Protein AF-A0A3D5E026-F1 (afdb_monomer)

Radius of gyration: 14.44 Å; Cα contacts (8 Å, |Δi|>4): 21; chains: 1; bounding box: 38×19×31 Å

Mean predicted aligned error: 4.32 Å

Sequence (40 aa):
MTNHTATLITVAPTGAESEKSAVPALPVTLDELVTTAKEC

Structure (mmCIF, N/CA/C/O backbone):
data_AF-A0A3D5E026-F1
#
_entry.id   AF-A0A3D5E026-F1
#
loop_
_atom_site.group_PDB
_atom_site.id
_atom_site.type_symbol
_atom_site.label_atom_id
_atom_site.label_alt_id
_atom_site.label_comp_id
_atom_site.label_asym_id
_atom_site.label_entity_id
_atom_site.label_seq_id
_atom_site.pdbx_PDB_ins_code
_atom_site.Cartn_x
_atom_site.Cartn_y
_atom_site.Cartn_z
_atom_site.occupancy
_atom_site.B_iso_or_equiv
_atom_site.auth_seq_id
_atom_site.auth_comp_id
_atom_site.auth_asym_id
_atom_site.auth_atom_id
_atom_site.pdbx_PDB_model_num
ATOM 1 N N . MET A 1 1 ? -20.165 13.950 21.339 1.00 54.28 1 MET A N 1
ATOM 2 C CA . MET A 1 1 ? -18.779 14.144 20.865 1.00 54.28 1 MET A CA 1
ATOM 3 C C . MET A 1 1 ? -17.854 13.964 22.053 1.00 54.28 1 MET A C 1
ATOM 5 O O . MET A 1 1 ? -17.733 14.869 22.865 1.00 54.28 1 MET A O 1
ATOM 9 N N . THR A 1 2 ? -17.294 12.773 22.236 1.00 67.50 2 THR A N 1
ATOM 10 C CA . THR A 1 2 ? -16.241 12.552 23.233 1.00 67.50 2 THR A CA 1
ATOM 11 C C . THR A 1 2 ? -14.918 12.978 22.603 1.00 67.50 2 THR A C 1
ATOM 13 O O . THR A 1 2 ? -14.541 12.414 21.578 1.00 67.50 2 THR A O 1
ATOM 16 N N . ASN A 1 3 ? -14.241 13.980 23.171 1.00 73.94 3 ASN A N 1
ATOM 17 C CA . ASN A 1 3 ? -12.889 14.373 22.761 1.00 73.94 3 ASN A CA 1
ATOM 18 C C . ASN A 1 3 ? -11.918 13.238 23.109 1.00 73.94 3 ASN A C 1
ATOM 20 O O . ASN A 1 3 ? -11.363 13.194 24.204 1.00 73.94 3 ASN A O 1
ATOM 24 N N . HIS A 1 4 ? -11.750 12.292 22.190 1.00 74.25 4 HIS A N 1
ATOM 25 C CA . HIS A 1 4 ? -10.646 11.352 22.241 1.00 74.25 4 HIS A CA 1
ATOM 26 C C . HIS A 1 4 ? -9.441 12.059 21.622 1.00 74.25 4 HIS A C 1
ATOM 28 O O . HIS A 1 4 ? -9.455 12.366 20.430 1.00 74.25 4 HIS A O 1
ATOM 34 N N . THR A 1 5 ? -8.431 12.384 22.429 1.00 85.06 5 THR A N 1
ATOM 35 C CA . THR A 1 5 ? -7.160 12.906 21.916 1.00 85.06 5 THR A CA 1
ATOM 36 C C . THR A 1 5 ? -6.460 11.769 21.176 1.00 85.06 5 THR A C 1
ATOM 38 O O . THR A 1 5 ? -5.748 10.976 21.782 1.00 85.06 5 THR A O 1
ATOM 41 N N . ALA A 1 6 ? -6.732 11.644 19.879 1.00 88.69 6 ALA A N 1
ATOM 42 C CA . ALA A 1 6 ? -6.102 10.667 19.005 1.00 88.69 6 ALA A CA 1
ATOM 43 C C . ALA A 1 6 ? -4.928 11.312 18.258 1.00 88.69 6 ALA A C 1
ATOM 45 O O . ALA A 1 6 ? -5.021 12.453 17.801 1.00 88.69 6 ALA A O 1
ATOM 46 N N . THR A 1 7 ? -3.831 10.573 18.119 1.00 92.94 7 THR A N 1
ATOM 47 C CA . THR A 1 7 ? -2.698 10.975 17.281 1.00 92.94 7 THR A CA 1
ATOM 48 C C . THR A 1 7 ? -2.984 10.580 15.837 1.00 92.94 7 THR A C 1
ATOM 50 O O . THR A 1 7 ? -3.193 9.405 15.551 1.00 92.94 7 THR A O 1
ATOM 53 N N . LEU A 1 8 ? -2.982 11.551 14.922 1.00 94.19 8 LEU A N 1
ATO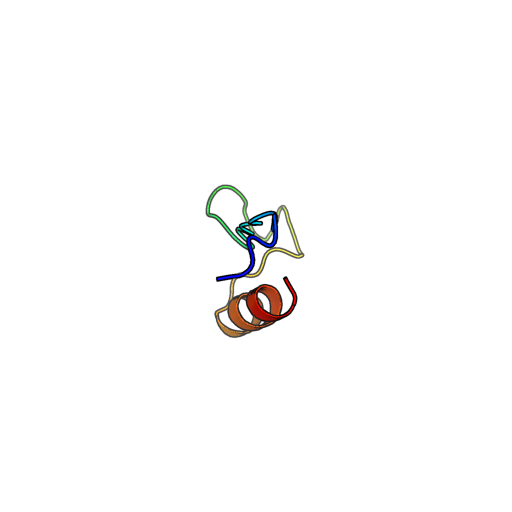M 54 C CA . LEU A 1 8 ? -3.021 11.277 13.487 1.00 94.19 8 LEU A CA 1
ATOM 55 C C . LEU A 1 8 ? -1.620 10.879 13.012 1.00 9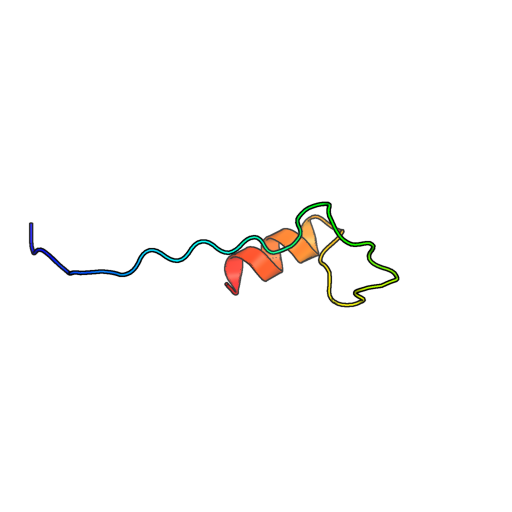4.19 8 LEU A C 1
ATOM 57 O O . LEU A 1 8 ? -0.669 11.636 13.203 1.00 94.19 8 LEU A O 1
ATOM 61 N N . ILE A 1 9 ? -1.510 9.715 12.376 1.00 95.69 9 ILE A N 1
ATOM 62 C CA . ILE A 1 9 ? -0.272 9.225 11.768 1.00 95.69 9 ILE A CA 1
ATOM 63 C C . ILE A 1 9 ? -0.509 9.097 10.263 1.00 95.69 9 ILE A C 1
ATOM 65 O O . ILE A 1 9 ? -1.466 8.453 9.841 1.00 95.69 9 ILE A O 1
ATOM 69 N N . THR A 1 10 ? 0.365 9.707 9.464 1.00 96.12 10 THR A N 1
ATOM 70 C CA . THR A 1 10 ? 0.372 9.567 8.003 1.00 96.12 10 THR A CA 1
ATOM 71 C C . THR A 1 10 ? 1.580 8.735 7.604 1.00 96.12 10 THR A C 1
ATOM 73 O O . THR A 1 10 ? 2.700 9.058 8.000 1.00 96.12 10 THR A O 1
ATOM 76 N N . VAL A 1 11 ? 1.368 7.701 6.794 1.00 97.44 11 VAL A N 1
ATOM 77 C CA . VAL A 1 11 ? 2.445 6.857 6.265 1.00 97.44 11 VAL A CA 1
ATOM 78 C C . VAL A 1 11 ? 2.519 7.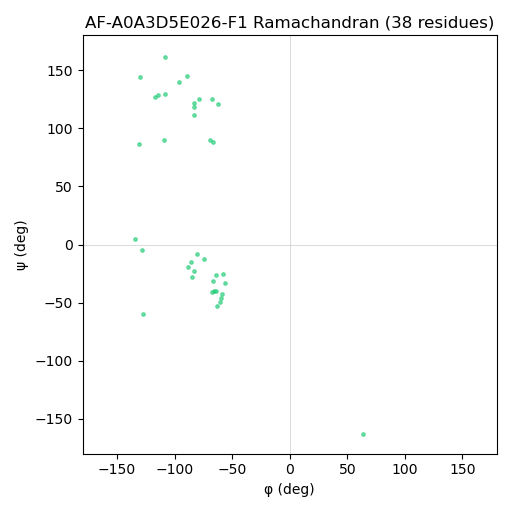032 4.751 1.00 97.44 11 VAL A C 1
ATOM 80 O O . VAL A 1 11 ? 1.507 6.933 4.062 1.00 97.44 11 VAL A O 1
ATOM 83 N N . ALA A 1 12 ? 3.718 7.315 4.236 1.00 96.69 12 ALA A N 1
ATOM 84 C CA . ALA A 1 12 ? 4.005 7.428 2.807 1.00 96.69 12 ALA A CA 1
ATOM 85 C C . ALA A 1 12 ? 4.852 6.215 2.369 1.00 96.69 12 ALA A C 1
ATOM 87 O O . ALA A 1 12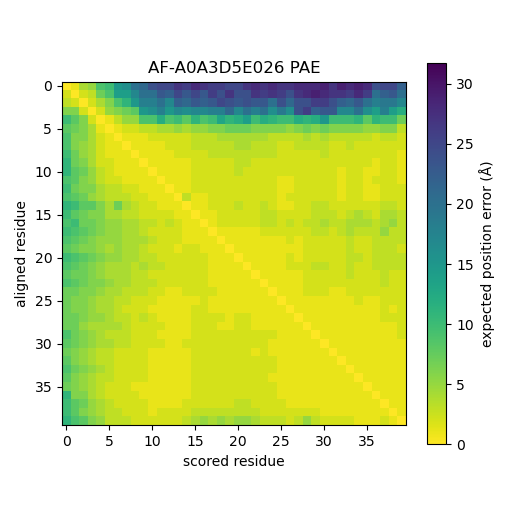 ?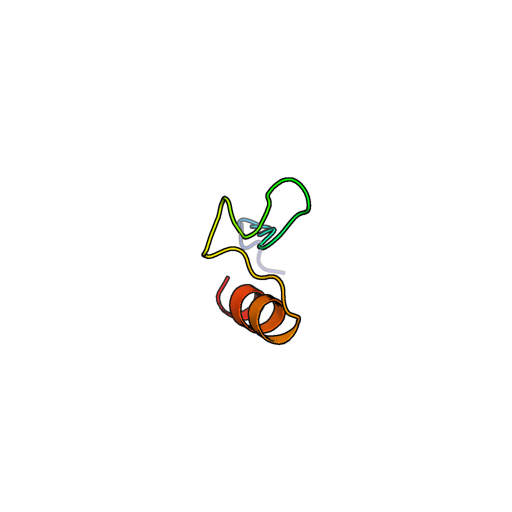 6.076 6.269 2.458 1.00 96.69 12 ALA A O 1
ATOM 88 N N . PRO A 1 13 ? 4.225 5.101 1.946 1.00 96.12 13 PRO A N 1
ATOM 89 C CA . PRO A 1 13 ? 4.912 3.812 1.810 1.00 96.12 13 PRO A CA 1
ATOM 90 C C . PRO A 1 13 ? 5.849 3.683 0.596 1.00 96.12 13 PRO A C 1
ATOM 92 O O . PRO A 1 13 ? 6.610 2.725 0.542 1.00 96.12 13 PRO A O 1
ATOM 95 N N . THR A 1 14 ? 5.808 4.608 -0.374 1.00 96.62 14 THR A N 1
ATOM 96 C CA . THR A 1 14 ? 6.662 4.560 -1.581 1.00 96.62 14 THR A CA 1
ATOM 97 C C . THR A 1 14 ? 7.438 5.855 -1.824 1.00 96.62 14 THR A C 1
ATOM 99 O O . THR A 1 14 ? 8.662 5.838 -1.835 1.00 96.62 14 THR A O 1
ATOM 102 N N . GLY A 1 15 ? 6.758 6.991 -2.007 1.00 95.81 15 GLY A N 1
ATOM 103 C CA . GLY A 1 15 ? 7.424 8.218 -2.460 1.00 95.81 15 GLY A CA 1
ATOM 104 C C . GLY A 1 15 ? 8.028 8.089 -3.869 1.00 95.81 15 GLY A C 1
ATOM 105 O O . GLY A 1 15 ? 7.658 7.194 -4.633 1.00 95.81 15 GLY A O 1
ATOM 106 N N . ALA A 1 16 ? 8.930 9.009 -4.214 1.00 95.81 16 ALA A N 1
ATOM 107 C CA . ALA A 1 16 ? 9.650 9.070 -5.496 1.00 95.81 16 ALA A CA 1
ATOM 108 C C . ALA A 1 16 ? 11.161 9.342 -5.330 1.00 95.81 16 ALA A C 1
ATOM 110 O O . ALA A 1 16 ? 11.881 9.548 -6.303 1.00 95.81 16 ALA A O 1
ATOM 111 N N . GLU A 1 17 ? 11.646 9.383 -4.093 1.00 97.62 17 GLU A N 1
ATOM 112 C CA . GLU A 1 17 ? 12.996 9.804 -3.733 1.00 97.62 17 GLU A CA 1
ATOM 113 C C . GLU A 1 17 ? 14.020 8.661 -3.809 1.00 97.62 17 GLU A C 1
ATOM 115 O O . GLU A 1 17 ? 15.223 8.912 -3.761 1.00 97.62 17 GLU A O 1
ATOM 120 N N . SER A 1 18 ? 13.565 7.405 -3.876 1.00 96.62 18 SER A N 1
ATOM 121 C CA . SER A 1 18 ? 14.408 6.205 -3.836 1.00 96.62 18 SER A CA 1
ATOM 122 C C . SER A 1 18 ? 14.088 5.236 -4.967 1.00 96.62 18 SER A C 1
ATOM 124 O O . SER A 1 18 ? 12.933 5.031 -5.324 1.00 96.62 18 SER A O 1
ATOM 126 N N . GLU A 1 19 ? 15.129 4.583 -5.476 1.00 97.25 19 GLU A N 1
ATOM 127 C CA . GLU A 1 19 ? 15.018 3.524 -6.478 1.00 97.25 19 GLU A CA 1
ATOM 128 C C . GLU A 1 19 ? 14.862 2.148 -5.816 1.00 97.25 19 GLU A C 1
ATOM 130 O O . GLU A 1 19 ? 15.507 1.848 -4.804 1.00 97.25 19 GLU A O 1
ATOM 135 N N . LYS A 1 20 ? 14.084 1.252 -6.436 1.00 96.50 20 LYS A N 1
ATOM 136 C CA . LYS A 1 20 ? 13.885 -0.137 -5.965 1.00 96.50 20 LYS A CA 1
ATOM 137 C C . LYS A 1 20 ? 15.193 -0.911 -5.806 1.00 96.50 20 LYS A C 1
ATOM 139 O O . LYS A 1 20 ? 15.313 -1.759 -4.927 1.00 96.50 20 LYS A O 1
ATOM 144 N N . SER A 1 21 ? 16.179 -0.627 -6.654 1.00 97.69 21 SER A N 1
ATOM 145 C CA . SER A 1 21 ? 17.501 -1.257 -6.594 1.00 97.69 21 SER A CA 1
ATOM 146 C C . SER A 1 21 ? 18.283 -0.874 -5.334 1.00 97.69 21 SER A C 1
ATOM 148 O O . SER A 1 21 ? 19.050 -1.690 -4.828 1.00 97.69 21 SER A O 1
ATOM 150 N N . ALA A 1 22 ? 18.070 0.338 -4.814 1.00 97.88 22 ALA A N 1
ATOM 151 C CA . ALA A 1 22 ? 18.679 0.816 -3.577 1.00 97.88 22 ALA A CA 1
ATOM 152 C C . ALA A 1 22 ? 17.884 0.381 -2.335 1.00 97.88 22 ALA A C 1
ATOM 154 O O . ALA A 1 22 ? 18.467 0.200 -1.266 1.00 97.88 22 ALA A O 1
ATOM 155 N N . VAL A 1 23 ? 16.567 0.183 -2.474 1.00 97.94 23 VAL A N 1
ATOM 156 C CA . VAL A 1 23 ? 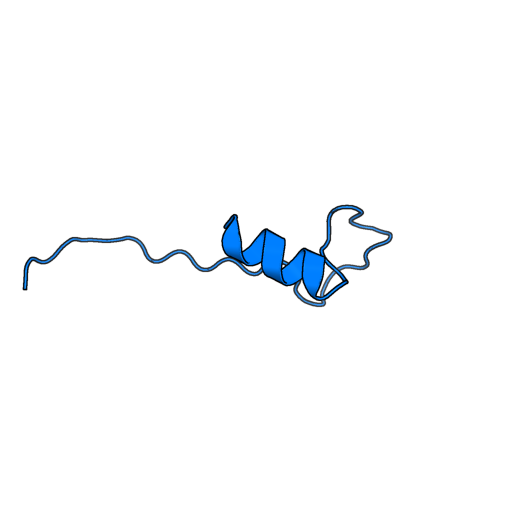15.662 -0.213 -1.386 1.00 97.94 23 VAL A CA 1
ATOM 157 C C . VAL A 1 23 ? 14.794 -1.398 -1.837 1.00 97.94 23 VAL A C 1
ATOM 159 O O . VAL A 1 23 ? 13.669 -1.201 -2.295 1.00 97.94 23 VAL A O 1
ATOM 162 N N . PRO A 1 24 ? 15.266 -2.654 -1.694 1.00 97.06 24 PRO A N 1
ATOM 163 C CA . PRO A 1 24 ? 14.560 -3.830 -2.220 1.00 97.06 24 PRO A CA 1
ATOM 164 C C . PRO A 1 24 ? 13.132 -4.021 -1.689 1.00 97.06 24 PRO A C 1
ATOM 166 O O . PRO A 1 24 ? 12.297 -4.618 -2.366 1.00 97.06 24 PRO A O 1
ATOM 169 N N . ALA A 1 25 ? 12.827 -3.493 -0.502 1.00 96.31 25 ALA A N 1
ATOM 170 C CA . ALA A 1 25 ? 11.496 -3.548 0.099 1.00 96.31 25 ALA A CA 1
ATOM 171 C C . ALA A 1 25 ? 10.513 -2.484 -0.435 1.00 96.31 25 ALA A C 1
ATOM 173 O O . ALA A 1 25 ? 9.333 -2.557 -0.116 1.00 96.31 25 ALA A O 1
ATOM 174 N N . LEU A 1 26 ? 10.963 -1.513 -1.241 1.00 98.12 26 LEU A N 1
ATOM 175 C CA . LEU A 1 26 ? 10.125 -0.417 -1.738 1.00 98.12 26 LEU A CA 1
ATOM 176 C C . LEU A 1 26 ? 8.971 -0.956 -2.608 1.00 98.12 26 LEU A C 1
ATOM 178 O O . LEU A 1 26 ? 9.259 -1.621 -3.605 1.00 98.12 26 LEU A O 1
ATOM 182 N N . PRO A 1 27 ? 7.691 -0.715 -2.289 1.00 98.06 27 PRO A N 1
ATOM 183 C CA . PRO A 1 27 ? 6.591 -1.156 -3.142 1.00 98.06 27 PRO A CA 1
ATOM 184 C C . PRO A 1 27 ? 6.619 -0.384 -4.468 1.00 98.06 27 PRO A C 1
ATOM 186 O O . PRO A 1 27 ? 6.632 0.842 -4.468 1.00 98.06 27 PRO A O 1
ATOM 189 N N . VAL A 1 28 ? 6.641 -1.089 -5.602 1.00 97.75 28 VAL A N 1
ATOM 190 C CA . VAL A 1 28 ? 6.725 -0.475 -6.948 1.00 97.75 28 VAL A CA 1
ATOM 191 C C . VAL A 1 28 ? 5.645 -0.964 -7.907 1.00 97.75 28 VAL A C 1
ATOM 193 O O . VAL A 1 28 ? 5.511 -0.453 -9.018 1.00 97.75 28 VAL A O 1
ATOM 196 N N . THR A 1 29 ? 4.844 -1.932 -7.476 1.00 98.00 29 THR A N 1
ATOM 197 C CA . THR A 1 29 ? 3.622 -2.361 -8.156 1.00 98.00 29 THR A CA 1
ATOM 198 C C . THR A 1 29 ? 2.386 -1.919 -7.376 1.00 98.00 29 THR A C 1
ATOM 200 O O . THR A 1 29 ? 2.449 -1.618 -6.183 1.00 98.00 29 THR A O 1
ATOM 203 N N . LEU A 1 30 ? 1.234 -1.890 -8.050 1.00 98.56 30 LEU A N 1
ATOM 204 C 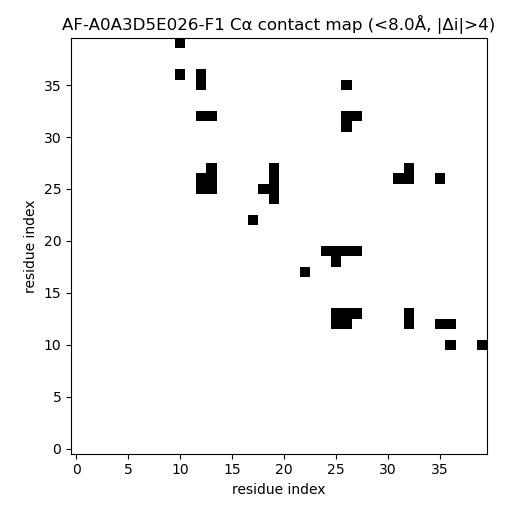CA . LEU A 1 30 ? -0.029 -1.511 -7.411 1.00 98.56 30 LEU A CA 1
ATOM 205 C C . LEU A 1 30 ? -0.437 -2.491 -6.306 1.00 98.56 30 LEU A C 1
ATOM 207 O O . LEU A 1 30 ? -0.885 -2.051 -5.251 1.00 98.56 30 LE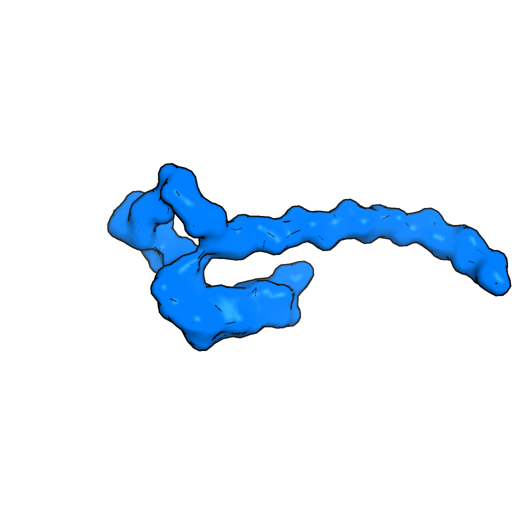U A O 1
ATOM 211 N N . ASP A 1 31 ? -0.243 -3.793 -6.517 1.00 98.62 31 ASP A N 1
ATOM 212 C CA . ASP A 1 31 ? -0.612 -4.811 -5.528 1.00 98.62 31 ASP A CA 1
ATOM 213 C C . ASP A 1 31 ? 0.257 -4.718 -4.267 1.00 98.62 31 ASP A C 1
ATOM 215 O O . ASP A 1 31 ? -0.267 -4.793 -3.153 1.00 98.62 31 ASP A O 1
ATOM 219 N N . GLU A 1 32 ? 1.566 -4.482 -4.425 1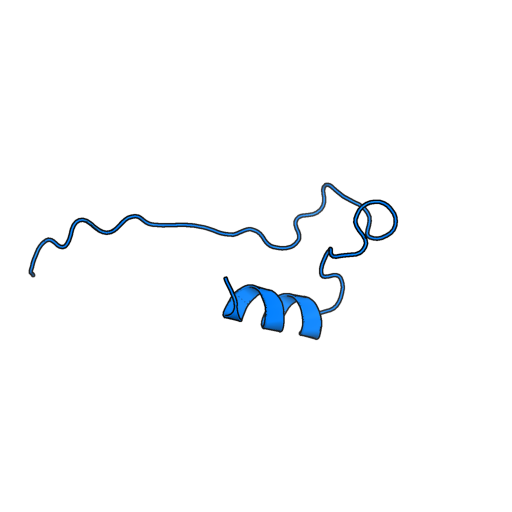.00 98.19 32 GLU A N 1
ATOM 220 C CA . GLU A 1 32 ? 2.468 -4.208 -3.300 1.00 98.19 32 GLU A CA 1
ATOM 221 C C . GLU A 1 32 ? 2.027 -2.945 -2.551 1.00 98.19 32 GLU A C 1
ATOM 223 O O . GLU A 1 32 ? 1.844 -2.991 -1.337 1.00 98.19 32 GLU A O 1
ATOM 228 N N . LEU A 1 33 ? 1.782 -1.837 -3.263 1.00 98.12 33 LEU A N 1
ATOM 229 C CA . LEU A 1 33 ? 1.392 -0.565 -2.650 1.00 98.12 33 LEU A CA 1
ATOM 230 C C . LEU A 1 33 ? 0.084 -0.682 -1.858 1.00 98.12 33 LEU A C 1
ATOM 232 O O . LEU A 1 33 ? 0.001 -0.200 -0.728 1.00 98.12 33 LEU A O 1
ATOM 236 N N . VAL A 1 34 ? -0.934 -1.325 -2.434 1.00 98.38 34 VAL A N 1
ATOM 237 C CA . VAL A 1 34 ? -2.233 -1.526 -1.777 1.00 98.38 34 VAL A CA 1
ATOM 238 C C . VAL A 1 34 ? -2.093 -2.440 -0.564 1.00 98.38 34 VAL A C 1
ATOM 240 O O . VAL A 1 34 ? -2.718 -2.180 0.463 1.00 98.38 34 VAL A O 1
ATOM 243 N N . THR A 1 35 ? -1.277 -3.491 -0.659 1.00 98.44 35 THR A N 1
ATOM 244 C CA . THR A 1 35 ? -1.021 -4.389 0.473 1.00 98.44 35 THR A CA 1
ATOM 245 C C . THR A 1 35 ? -0.336 -3.634 1.607 1.00 98.44 35 THR A C 1
ATOM 247 O O . THR A 1 35 ? -0.883 -3.584 2.707 1.00 98.44 35 THR A O 1
ATOM 250 N N . THR A 1 36 ? 0.773 -2.943 1.328 1.00 97.81 36 THR A N 1
ATOM 251 C CA . THR A 1 36 ? 1.507 -2.158 2.330 1.00 97.81 36 THR A CA 1
ATOM 252 C C . THR A 1 36 ? 0.630 -1.077 2.959 1.00 97.81 36 THR A C 1
ATOM 254 O O . THR A 1 36 ? 0.637 -0.923 4.175 1.00 97.81 36 THR A O 1
ATOM 257 N N . ALA A 1 37 ? -0.179 -0.360 2.173 1.00 97.62 37 ALA A N 1
ATOM 258 C CA . ALA A 1 37 ? -1.061 0.685 2.696 1.00 97.62 37 ALA A CA 1
ATOM 259 C C . ALA A 1 37 ? -2.143 0.159 3.656 1.00 97.62 37 ALA A C 1
ATOM 261 O O . ALA A 1 37 ? -2.612 0.913 4.501 1.00 97.62 37 ALA A O 1
ATOM 262 N N . LYS A 1 38 ? -2.553 -1.109 3.531 1.00 98.12 38 LYS A N 1
ATOM 263 C CA . LYS A 1 38 ? -3.515 -1.748 4.445 1.00 98.12 38 LYS A CA 1
ATOM 264 C C . LYS A 1 38 ? -2.864 -2.285 5.719 1.00 98.12 38 LYS A C 1
ATOM 266 O O . LYS A 1 38 ? -3.573 -2.515 6.693 1.00 98.12 38 LYS A O 1
ATOM 271 N N . GLU A 1 39 ? -1.564 -2.555 5.672 1.00 97.56 39 GLU A N 1
ATOM 272 C CA . GLU A 1 39 ? -0.776 -3.051 6.805 1.00 97.56 39 GLU A CA 1
ATOM 273 C C . GLU A 1 39 ? -0.204 -1.922 7.674 1.00 97.56 39 GLU A C 1
ATOM 275 O O . GLU A 1 39 ? 0.158 -2.176 8.823 1.00 97.56 39 GLU A O 1
ATOM 280 N N . CYS A 1 40 ? -0.126 -0.701 7.133 1.00 94.88 40 CYS A N 1
ATOM 281 C CA . CYS A 1 40 ? 0.209 0.522 7.869 1.00 94.88 40 CYS A CA 1
ATOM 282 C C . CYS A 1 40 ? -0.919 0.935 8.824 1.00 94.88 40 CYS A C 1
ATOM 284 O O . CYS A 1 40 ? -0.586 1.357 9.954 1.00 94.88 40 CYS A O 1
#

Secondary structure (DSSP, 8-state):
-----PPP----SS-SSS-TTT-TT---SHHHHHHHHHH-

pLDDT: mean 93.61, std 9.42, range [54.28, 98.62]

Foldseek 3Di:
DDPDPDDDDDDDQADDPDDCVVPVLHDDDPVSVVVVVVVD

Solvent-accessible surface area (backbone atoms only — not comparable to full-atom values): 2921 Å² total; per-residue (Å²): 136,81,89,71,92,73,86,88,82,86,85,79,80,56,81,83,90,71,54,53,89,82,37,81,84,48,44,84,48,70,68,48,43,56,50,53,64,73,74,108